Protein 3BZH (pdb70)

InterPro domains:
  IPR000608 Ubiquitin-conjugating (UBC), catalytic core domain [PF00179] (51-187)
  IPR000608 Ubiquitin-conjugating (UBC), catalytic core domain [PS50127] (47-193)
  IPR016135 Ubiquitin-conjugating enzyme/RWD-like [G3DSA:3.10.110.10] (38-193)
  IPR016135 Ubiquitin-conjugating enzyme/RWD-like [SSF54495] (31-192)
  IPR023313 Ubiquitin-conjugating enzyme, active site [PS00183] (120-135)

Foldseek 3Di:
DVVVDDDDDVPLQVVQVVQLVVLQVVCVVPADPQKHKACPDDDSQKMKMWGAQDPPFLLHPFIWIKIWGHDSNPPVAAIFIFTPWDFQAFQADPRRGGPDCCNPVVPDNVDGVRNVVVSVNVCRRPPDLVDGPHVVLSVCCVPPVVVSSVVRNVSSVVTGD

B-factor: mean 32.71, std 10.3, range [16.75, 92.38]

Structure (mmCIF, N/CA/C/O backbone):
data_3BZH
#
_entry.id   3BZH
#
_cell.length_a   51.630
_cell.length_b   51.630
_cell.length_c   109.437
_cell.angle_alpha   90.00
_cell.angle_beta   90.00
_cell.angle_gamma   120.00
#
_symmetry.space_group_name_H-M   'P 31 2 1'
#
loop_
_entity.id
_entity.type
_entity.pdbx_description
1 polymer 'Ubiquitin-conjugating enzyme E2 E1'
2 non-polymer GLYCEROL
3 water water
#
loop_
_atom_site.group_PDB
_atom_site.id
_atom_site.type_symbol
_atom_site.label_atom_id
_atom_site.label_alt_id
_atom_site.label_comp_id
_atom_site.label_asym_id
_atom_site.label_entity_id
_atom_site.label_seq_id
_atom_site.pdbx_PDB_ins_code
_atom_site.Cartn_x
_atom_site.Cartn_y
_atom_site.Cartn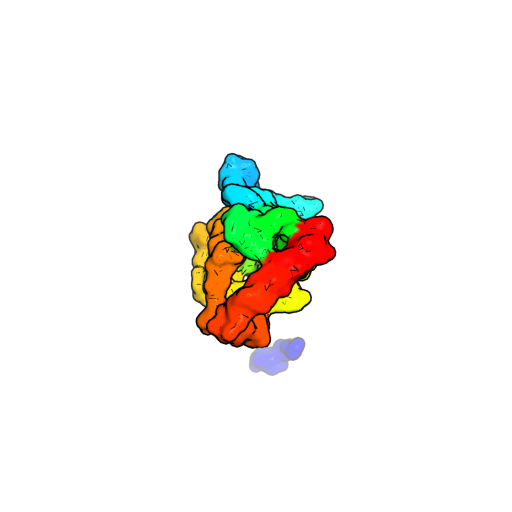_z
_atom_site.occupancy
_atom_site.B_iso_or_equiv
_atom_site.auth_seq_id
_atom_site.auth_comp_id
_atom_site.auth_asym_id
_atom_site.auth_atom_id
_atom_site.pdbx_PDB_model_num
ATOM 1 N N . GLN A 1 22 ? 3.700 -15.699 -29.240 1.00 49.17 21 GLN A N 1
ATOM 2 C CA . GLN A 1 22 ? 4.577 -14.715 -28.536 1.00 50.00 21 GLN A CA 1
ATOM 3 C C . GLN A 1 22 ? 4.029 -14.387 -27.149 1.00 45.01 21 GLN A C 1
ATOM 4 O O . GLN A 1 22 ? 4.791 -14.119 -26.225 1.00 38.89 21 GLN A O 1
ATOM 10 N N . THR A 1 23 ? 2.708 -14.442 -26.986 1.00 43.38 22 THR A N 1
ATOM 11 C CA . THR A 1 23 ? 2.163 -14.663 -25.642 1.00 40.34 22 THR A CA 1
ATOM 12 C C . THR A 1 23 ? 2.753 -15.987 -25.115 1.00 38.17 22 THR A C 1
ATOM 13 O O . THR A 1 23 ? 2.816 -16.227 -23.905 1.00 36.85 22 THR A O 1
ATOM 17 N N . GLU A 1 24 ? 3.197 -16.844 -26.038 1.00 40.81 23 GLU A N 1
ATOM 18 C CA . GLU A 1 24 ? 3.796 -18.124 -25.650 1.00 40.71 23 GLU A CA 1
ATOM 19 C C . GLU A 1 24 ? 5.171 -17.974 -25.023 1.00 39.63 23 GLU A C 1
ATOM 20 O O . GLU A 1 24 ? 5.706 -18.926 -24.443 1.00 41.08 23 GLU A O 1
ATOM 26 N N . LYS A 1 25 ? 5.745 -16.782 -25.145 1.00 38.16 24 LYS A N 1
ATOM 27 C CA . LYS A 1 25 ? 7.115 -16.551 -24.690 1.00 36.87 24 LYS A CA 1
ATOM 28 C C . LYS A 1 25 ? 7.150 -16.129 -23.217 1.00 34.66 24 LYS A C 1
ATOM 29 O O . LYS A 1 25 ? 8.227 -16.050 -22.626 1.00 33.61 24 LYS A O 1
ATOM 35 N N . GLU A 1 26 ? 5.985 -15.809 -22.660 1.00 32.30 25 GLU A N 1
ATOM 36 C CA . GLU A 1 26 ? 5.863 -15.245 -21.312 1.00 30.59 25 GLU A CA 1
ATOM 37 C C . GLU A 1 26 ? 5.497 -16.313 -20.278 1.00 30.58 25 GLU A C 1
ATOM 38 O O . GLU A 1 26 ? 4.757 -17.261 -20.559 1.00 31.56 25 GLU A O 1
ATOM 40 N N . THR A 1 27 ? 5.993 -16.119 -19.067 1.00 30.60 26 THR A N 1
ATOM 41 C CA . THR A 1 27 ? 5.622 -16.968 -17.935 1.00 29.67 26 THR A CA 1
ATOM 42 C C . THR A 1 27 ? 4.198 -16.619 -17.486 1.00 30.56 26 THR A C 1
ATOM 43 O O . THR A 1 27 ? 3.639 -15.573 -17.867 1.00 30.53 26 THR A O 1
ATOM 47 N N . ASN A 1 28 ? 3.604 -17.489 -16.669 1.00 30.08 27 ASN A N 1
ATOM 48 C CA . ASN A 1 28 ? 2.261 -17.234 -16.171 1.00 33.25 27 ASN A CA 1
ATOM 49 C C . ASN A 1 28 ? 2.275 -16.661 -14.759 1.00 38.21 27 ASN A C 1
ATOM 50 O O . ASN A 1 28 ? 3.352 -16.359 -14.229 1.00 36.58 27 ASN A O 1
ATOM 55 N N . LYS A 1 41 ? 3.563 0.912 -2.779 1.00 84.93 40 LYS A N 1
ATOM 56 C CA . LYS A 1 41 ? 3.041 0.121 -3.889 1.00 88.60 40 LYS A CA 1
ATOM 57 C C . LYS A 1 41 ? 2.620 0.988 -5.085 1.00 83.15 40 LYS A C 1
ATOM 58 O O . LYS A 1 41 ? 2.753 0.556 -6.232 1.00 87.13 40 LYS A O 1
ATOM 60 N N . ASN A 1 42 ? 2.123 2.201 -4.818 1.00 75.60 41 ASN A N 1
ATOM 61 C CA . ASN A 1 42 ? 1.716 3.121 -5.893 1.00 70.19 41 ASN A CA 1
ATOM 62 C C . ASN A 1 42 ? 2.194 4.570 -5.703 1.00 63.78 41 ASN A C 1
ATOM 63 O O . ASN A 1 42 ? 1.508 5.390 -5.077 1.00 58.51 41 ASN A O 1
ATOM 65 N N . SER A 1 43 ? 3.357 4.873 -6.287 1.00 64.08 42 SER A N 1
ATOM 66 C CA . SER A 1 43 ? 4.092 6.125 -6.082 1.00 60.96 42 SER A CA 1
ATOM 67 C C . SER A 1 43 ? 3.215 7.392 -6.165 1.00 55.47 42 SER A C 1
ATOM 68 O O . SER A 1 43 ? 3.121 8.165 -5.196 1.00 51.08 42 SER A O 1
ATOM 71 N N . LYS A 1 44 ? 2.549 7.568 -7.307 1.00 54.89 43 LYS A N 1
ATOM 72 C CA . LYS A 1 44 ? 1.808 8.782 -7.607 1.00 51.12 43 LYS A CA 1
ATOM 73 C C . LYS A 1 44 ? 0.631 9.005 -6.653 1.00 47.23 43 LYS A C 1
ATOM 74 O O . LYS A 1 44 ? 0.422 10.124 -6.155 1.00 45.87 43 LYS A O 1
ATOM 80 N N . LEU A 1 45 ? -0.128 7.938 -6.403 1.00 45.24 44 LEU A N 1
ATOM 81 C CA . LEU A 1 45 ? -1.299 8.008 -5.523 1.00 42.12 44 LEU A CA 1
ATOM 82 C C . LEU A 1 45 ? -0.891 8.252 -4.078 1.00 40.25 44 LEU A C 1
ATOM 83 O O . LEU A 1 45 ? -1.594 8.958 -3.328 1.00 37.93 44 LEU A O 1
ATOM 88 N N . LEU A 1 46 ? 0.241 7.671 -3.681 1.00 44.05 45 LEU A N 1
ATOM 89 C CA . LEU A 1 46 ? 0.784 7.896 -2.353 1.00 45.24 45 LEU A CA 1
ATOM 90 C C . LEU A 1 46 ? 1.074 9.379 -2.117 1.00 44.16 45 LEU A C 1
ATOM 91 O O . LEU A 1 46 ? 0.752 9.906 -1.042 1.00 43.55 45 LEU A O 1
ATOM 96 N N . SER A 1 47 ? 1.599 10.063 -3.133 1.00 46.48 46 SER A N 1
ATOM 97 C CA . SER A 1 47 ? 1.956 11.479 -3.004 1.00 46.24 46 SER A CA 1
ATOM 98 C C . SER A 1 47 ? 0.732 12.383 -2.872 1.00 43.76 46 SER A C 1
ATOM 99 O O . SER A 1 47 ? 0.671 13.254 -1.982 1.00 43.46 46 SER A O 1
ATOM 102 N N A THR A 1 48 ? -0.239 12.153 -3.750 0.50 42.29 47 THR A N 1
ATOM 103 N N B THR A 1 48 ? -0.254 12.175 -3.747 0.50 42.56 47 THR A N 1
ATOM 104 C CA A THR A 1 48 ? -1.502 12.884 -3.746 0.50 38.06 47 THR A CA 1
ATOM 105 C CA B THR A 1 48 ? -1.508 12.945 -3.690 0.50 38.44 47 THR A CA 1
ATOM 106 C C A THR A 1 48 ? -2.333 12.669 -2.474 0.50 37.23 47 THR A C 1
ATOM 107 C C B THR A 1 48 ? -2.348 12.681 -2.443 0.50 37.44 47 THR A C 1
ATOM 108 O O A THR A 1 48 ? -2.837 13.632 -1.879 0.50 37.24 47 THR A O 1
ATOM 109 O O B THR A 1 48 ? -2.890 13.618 -1.840 0.50 36.80 47 THR A O 1
ATOM 116 N N . SER A 1 49 ? -2.470 11.415 -2.043 1.00 37.44 48 SER A N 1
ATOM 117 C CA . SER A 1 49 ? -3.221 11.107 -0.820 1.00 34.44 48 SER A CA 1
ATOM 118 C C . SER A 1 49 ? -2.587 11.782 0.397 1.00 35.36 48 SER A C 1
ATOM 119 O O . SER A 1 49 ? -3.302 12.352 1.212 1.00 35.31 48 SER A O 1
ATOM 122 N N . ALA A 1 50 ? -1.253 11.766 0.492 1.00 38.88 49 ALA A N 1
ATOM 123 C CA . ALA A 1 50 ? -0.554 12.336 1.656 1.00 39.59 49 ALA A CA 1
ATOM 124 C C . ALA A 1 50 ? -0.714 13.851 1.766 1.00 37.98 49 ALA A C 1
ATOM 125 O O . ALA A 1 50 ? -0.903 14.400 2.866 1.00 38.36 49 ALA A O 1
ATOM 127 N N . LYS A 1 51 ? -0.692 14.501 0.610 1.00 35.18 50 LYS A N 1
ATOM 128 C CA . LYS A 1 51 ? -0.910 15.939 0.495 1.00 36.10 50 LYS A CA 1
ATOM 129 C C . LYS A 1 51 ? -2.298 16.311 1.010 1.00 30.56 50 LYS A C 1
ATOM 130 O O . LYS A 1 51 ? -2.455 17.205 1.849 1.00 32.41 50 LYS A O 1
ATOM 136 N N . ARG A 1 52 ? -3.315 15.589 0.532 1.00 31.26 51 ARG A N 1
ATOM 137 C CA . ARG A 1 52 ? -4.691 15.841 0.922 1.00 27.96 51 ARG A CA 1
ATOM 138 C C . ARG A 1 52 ? -4.910 15.606 2.425 1.00 25.99 51 ARG A C 1
ATOM 139 O O . ARG A 1 52 ? -5.603 16.367 3.107 1.00 26.84 51 ARG A O 1
ATOM 147 N N . ILE A 1 53 ? -4.353 14.510 2.930 1.00 31.50 52 ILE A N 1
ATOM 148 C CA . ILE A 1 53 ? -4.605 14.141 4.324 1.00 27.11 52 ILE A CA 1
ATOM 149 C C . ILE A 1 53 ? -4.023 15.195 5.274 1.00 28.46 52 ILE A C 1
ATOM 150 O O . ILE A 1 53 ? -4.663 15.562 6.278 1.00 28.72 52 ILE A O 1
ATOM 155 N N . GLN A 1 54 ? -2.814 15.676 4.974 1.00 34.24 53 GLN A N 1
ATOM 156 C CA . GLN A 1 54 ? -2.204 16.721 5.783 1.00 36.55 53 GLN A CA 1
ATOM 157 C C . GLN A 1 54 ? -3.047 18.004 5.797 1.00 34.58 53 GLN A C 1
ATOM 158 O O . GLN A 1 54 ? -3.198 18.639 6.852 1.00 34.47 53 GLN A O 1
ATOM 164 N N . LYS A 1 55 ? -3.633 18.357 4.649 1.00 32.42 54 LYS A N 1
ATOM 165 C CA . LYS A 1 55 ? -4.511 19.529 4.581 1.00 32.19 54 LYS A CA 1
ATOM 166 C C . LYS A 1 55 ? -5.761 19.316 5.433 1.00 29.01 54 LYS A C 1
ATOM 167 O O . LYS A 1 55 ? -6.191 20.199 6.174 1.00 30.10 54 LYS A O 1
ATOM 170 N N . GLU A 1 56 ? -6.355 18.137 5.318 1.00 25.09 55 GLU A N 1
ATOM 171 C CA . GLU A 1 56 ? -7.556 17.855 6.085 1.00 23.81 55 GLU A CA 1
ATOM 172 C C . GLU A 1 56 ? -7.271 17.863 7.587 1.00 23.06 55 GLU A C 1
ATOM 173 O O . GLU A 1 56 ? -8.119 18.264 8.370 1.00 24.82 55 GLU A O 1
ATOM 179 N N . LEU A 1 57 ? -6.088 17.404 7.974 1.00 25.89 56 LEU A N 1
ATOM 180 C CA . LEU A 1 57 ? -5.733 17.402 9.396 1.00 26.45 56 LEU A CA 1
ATOM 181 C C . LEU A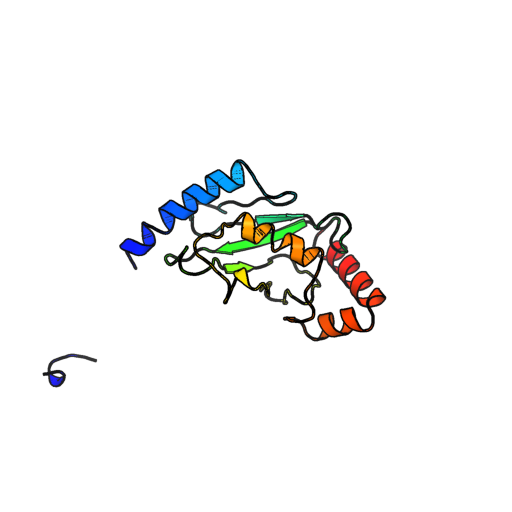 1 57 ? -5.664 18.826 9.918 1.00 28.53 56 LEU A C 1
ATOM 182 O O . LEU A 1 57 ? -6.190 19.116 10.999 1.00 28.95 56 LEU A O 1
ATOM 187 N N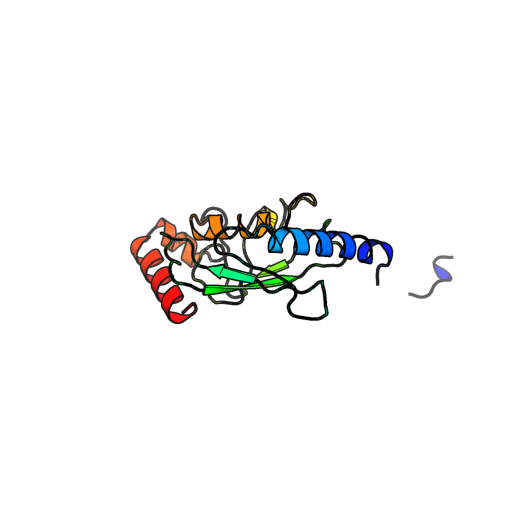 . ALA A 1 58 ? -4.998 19.698 9.173 1.00 29.92 57 ALA A N 1
ATOM 188 C CA . ALA A 1 58 ? -4.939 21.081 9.580 1.00 31.91 57 ALA A CA 1
ATOM 189 C C . ALA A 1 58 ? -6.380 21.620 9.696 1.00 29.56 57 ALA A C 1
ATOM 190 O O . ALA A 1 58 ? -6.724 22.221 10.713 1.00 30.73 57 ALA A O 1
ATOM 192 N N . ASP A 1 59 ? -7.230 21.357 8.699 1.00 28.56 58 ASP A N 1
ATOM 193 C CA . ASP A 1 59 ? -8.588 21.911 8.700 1.00 32.18 58 ASP A CA 1
ATOM 194 C C . ASP A 1 59 ? -9.419 21.454 9.896 1.00 30.03 58 ASP A C 1
ATOM 195 O O . ASP A 1 59 ? -10.116 22.258 10.542 1.00 32.19 58 ASP A O 1
ATOM 200 N N . ILE A 1 60 ? -9.373 20.158 10.184 1.00 26.61 59 ILE A N 1
ATOM 201 C CA . ILE A 1 60 ? -10.217 19.621 11.240 1.00 25.54 59 ILE A CA 1
ATOM 202 C C . ILE A 1 60 ? -9.697 19.976 12.629 1.00 26.48 59 ILE A C 1
ATOM 203 O O . ILE A 1 60 ? -10.442 19.975 13.615 1.00 30.08 59 ILE A O 1
ATOM 208 N N . THR A 1 61 ? -8.416 20.303 12.714 1.00 22.69 60 THR A N 1
ATOM 209 C CA . THR A 1 61 ? -7.880 20.768 13.980 1.00 23.45 60 THR A CA 1
ATOM 210 C C . THR A 1 61 ? -8.288 22.204 14.241 1.00 25.50 60 THR A C 1
ATOM 211 O O . THR A 1 61 ? -8.657 22.541 15.371 1.00 26.94 60 THR A O 1
ATOM 215 N N . LEU A 1 62 ? -8.207 23.045 13.207 1.00 25.61 61 LEU A N 1
ATOM 216 C CA . LEU A 1 62 ? -8.616 24.452 13.327 1.00 29.65 61 LEU A CA 1
ATOM 217 C C . LEU A 1 62 ? -10.117 24.622 13.506 1.00 28.48 61 LEU A C 1
ATOM 218 O O . LEU A 1 62 ? -10.593 25.438 14.315 1.00 30.29 61 LEU A O 1
ATOM 223 N N A ASP A 1 63 ? -10.879 23.857 12.738 0.50 28.13 62 ASP A N 1
ATOM 224 N N B ASP A 1 63 ? -10.857 23.857 12.719 0.50 28.01 62 ASP A N 1
ATOM 225 C CA A ASP A 1 63 ? -12.324 24.052 12.662 0.50 27.81 62 ASP A CA 1
ATOM 226 C CA B ASP A 1 63 ? -12.297 23.998 12.631 0.50 27.85 62 ASP A CA 1
ATOM 227 C C A ASP A 1 63 ? -13.113 22.734 12.777 0.50 25.92 62 ASP A C 1
ATOM 228 C C B ASP A 1 63 ? -12.968 22.622 12.715 0.50 25.76 62 ASP A C 1
ATOM 229 O O A ASP A 1 63 ? -13.887 22.391 11.883 0.50 25.44 62 ASP A O 1
ATOM 230 O O B ASP A 1 63 ? -13.448 22.082 11.713 0.50 26.83 62 ASP A O 1
ATOM 239 N N . PRO A 1 64 ? -12.973 22.027 13.911 1.00 26.25 63 PRO A N 1
ATOM 240 C CA . PRO A 1 64 ? -13.656 20.731 14.044 1.00 25.00 63 PRO A CA 1
ATOM 241 C C . PRO A 1 64 ? -15.174 20.872 14.029 1.00 25.99 63 PRO A C 1
ATOM 242 O O . PRO A 1 64 ? -15.700 21.916 14.429 1.00 27.84 63 PRO A O 1
ATOM 246 N N . PRO A 1 65 ? -15.877 19.821 13.596 1.00 26.32 64 PRO A N 1
ATOM 247 C CA . PRO A 1 65 ? -17.330 19.791 13.652 1.00 28.31 64 PRO A CA 1
ATOM 248 C C . PRO A 1 65 ? -17.736 19.851 15.102 1.00 27.00 64 PRO A C 1
ATOM 249 O O . PRO A 1 65 ? -16.970 19.378 15.946 1.00 27.57 64 PRO A O 1
ATOM 253 N N . PRO A 1 66 ? -18.919 20.422 15.412 1.00 29.02 65 PRO A N 1
ATOM 254 C CA . PRO A 1 66 ? -19.349 20.419 16.803 1.00 28.08 65 PRO A CA 1
ATOM 255 C C . PRO A 1 66 ? -19.345 18.971 17.309 1.00 28.69 65 PRO A C 1
ATOM 256 O O . PRO A 1 66 ? -19.734 18.067 16.571 1.00 29.69 65 PRO A O 1
ATOM 260 N N . ASN A 1 67 ? -18.912 18.772 18.549 1.00 29.24 66 ASN A N 1
ATOM 261 C CA . ASN A 1 67 ? -19.019 17.473 19.227 1.00 28.51 66 ASN A CA 1
ATOM 262 C C . ASN A 1 67 ? -18.109 16.362 18.690 1.00 25.26 66 ASN A C 1
ATOM 263 O O . ASN A 1 67 ? -18.282 15.205 19.063 1.00 25.48 66 ASN A O 1
ATOM 268 N N A CYS A 1 68 ? -17.134 16.712 17.858 0.50 25.61 67 CYS A N 1
ATOM 269 N N B CYS A 1 68 ? -17.178 16.711 17.790 0.50 21.14 67 CYS A N 1
ATOM 270 C CA A CYS A 1 68 ? -16.285 15.689 17.267 0.50 23.72 67 CYS A CA 1
ATOM 271 C CA B CYS A 1 68 ? -16.264 15.728 17.172 0.50 19.34 67 CYS A CA 1
ATOM 272 C C A CYS A 1 68 ? -14.844 16.142 17.134 0.50 21.64 67 CYS A C 1
ATOM 273 C C B CYS A 1 68 ? -14.822 16.172 17.244 0.50 19.35 67 CYS A C 1
ATOM 274 O O A CYS A 1 68 ? -14.598 17.318 16.880 0.50 21.81 67 CYS A O 1
ATOM 275 O O B CYS A 1 68 ? -14.548 17.369 17.230 0.50 21.17 67 CYS A O 1
ATOM 280 N N . SER A 1 69 ? -13.910 15.195 17.292 1.00 19.34 68 SER A N 1
ATOM 281 C CA . SER A 1 69 ? -12.478 15.475 17.092 1.00 18.35 68 SER A CA 1
ATOM 282 C C . SER A 1 69 ? -11.912 14.325 16.270 1.00 18.91 68 SER A C 1
ATOM 283 O O . SER A 1 69 ? -12.469 13.248 16.265 1.00 21.77 68 SER A O 1
ATOM 286 N N . ALA A 1 70 ? -10.808 14.580 15.594 1.00 19.05 69 ALA A N 1
ATOM 287 C CA . ALA A 1 70 ? -10.135 13.496 14.855 1.00 19.20 69 ALA A CA 1
ATOM 288 C C . ALA A 1 70 ? -8.703 13.857 14.585 1.00 20.23 69 ALA A C 1
ATOM 289 O O . ALA A 1 70 ? -8.365 15.030 14.434 1.00 22.47 69 ALA A O 1
ATOM 291 N N . GLY A 1 71 ? -7.873 12.826 14.509 1.00 20.18 70 GLY A N 1
ATOM 292 C CA . GLY A 1 71 ? -6.484 13.017 14.094 1.00 20.17 70 GLY A CA 1
ATOM 293 C C . GLY A 1 71 ? -5.760 11.687 14.063 1.00 21.55 70 GLY A C 1
ATOM 294 O O . GLY A 1 71 ? -6.308 10.671 14.486 1.00 22.13 70 GLY A O 1
ATOM 295 N N . PRO A 1 72 ? -4.514 11.685 13.570 1.00 22.27 71 PRO A N 1
ATOM 296 C CA . PRO A 1 72 ? -3.724 10.458 13.493 1.00 24.31 71 PRO A CA 1
ATOM 297 C C . PRO A 1 72 ? -3.561 9.802 14.855 1.00 26.94 71 PRO A C 1
ATOM 298 O O . PRO A 1 72 ? -3.441 10.502 15.861 1.00 27.66 71 PRO A O 1
ATOM 302 N N . LYS A 1 73 ? -3.563 8.466 14.866 1.00 23.79 72 LYS A N 1
ATOM 303 C CA . LYS A 1 73 ? -3.351 7.702 16.108 1.00 28.65 72 LYS A CA 1
ATOM 304 C C . LYS A 1 73 ? -1.876 7.743 16.491 1.00 30.70 72 LYS A C 1
ATOM 305 O O . LYS A 1 73 ? -1.528 7.590 17.668 1.00 31.66 72 LYS A O 1
ATOM 311 N N . GLY A 1 74 ? -1.011 7.882 15.482 1.00 30.76 73 GLY A N 1
ATOM 312 C CA . GLY A 1 74 ? 0.439 7.739 15.649 1.00 33.95 73 GLY A CA 1
ATOM 313 C C . GLY A 1 74 ? 1.166 8.253 14.441 1.00 34.50 73 GLY A C 1
ATOM 314 O O . GLY A 1 74 ? 0.722 9.231 13.816 1.00 34.75 73 GLY A O 1
ATOM 315 N N . ASP A 1 75 ? 2.284 7.604 14.116 1.00 39.01 74 ASP A N 1
ATOM 316 C CA . ASP A 1 75 ? 3.142 8.024 13.014 1.00 41.85 74 ASP A CA 1
ATOM 317 C C . ASP A 1 75 ? 2.551 7.863 11.610 1.00 41.30 74 ASP A C 1
ATOM 318 O O . ASP A 1 75 ? 2.961 8.564 10.676 1.00 45.63 74 ASP A O 1
ATOM 323 N N . ASN A 1 76 ? 1.567 6.974 11.470 1.00 39.96 75 ASN A N 1
ATOM 324 C CA . ASN A 1 76 ? 0.969 6.672 10.171 1.00 34.05 75 ASN A CA 1
ATOM 325 C C . ASN A 1 76 ? -0.152 7.638 9.838 1.00 30.67 75 ASN A C 1
ATOM 326 O O . ASN A 1 76 ? -1.213 7.619 10.479 1.00 30.38 75 ASN A O 1
ATOM 331 N N . ILE A 1 77 ? 0.070 8.469 8.829 1.00 31.19 76 ILE A N 1
ATOM 332 C CA . ILE A 1 77 ? -0.925 9.526 8.552 1.00 28.16 76 ILE A CA 1
ATOM 333 C C . ILE A 1 77 ? -2.234 8.979 7.989 1.00 27.55 76 ILE A C 1
ATOM 334 O O . ILE A 1 77 ? -3.255 9.680 7.966 1.00 27.18 76 ILE A O 1
ATOM 339 N N . TYR A 1 78 ? -2.208 7.712 7.572 1.00 27.65 77 TYR A N 1
ATOM 340 C CA . TYR A 1 78 ? -3.369 7.067 6.978 1.00 26.83 77 TYR A CA 1
ATOM 341 C C . TYR A 1 78 ? -4.334 6.485 7.993 1.00 26.20 77 TYR A C 1
ATOM 342 O O . TYR A 1 78 ? -5.406 6.026 7.610 1.00 27.33 77 TYR A O 1
ATOM 351 N N . GLU A 1 79 ? -3.957 6.465 9.278 1.00 25.43 78 GLU A N 1
ATOM 352 C CA . GLU A 1 79 ? -4.800 5.825 10.278 1.00 24.94 78 GLU A CA 1
ATOM 353 C C . GLU A 1 79 ? -5.137 6.848 11.359 1.00 25.85 78 GLU A C 1
ATOM 354 O O . GLU A 1 79 ? -4.266 7.245 12.137 1.00 25.45 78 GLU A O 1
ATOM 360 N N . TRP A 1 80 ? -6.396 7.307 11.377 1.00 22.54 79 TRP A N 1
ATOM 361 C CA . TRP A 1 80 ? -6.858 8.263 12.370 1.00 21.82 79 TRP A CA 1
ATOM 362 C C . TRP A 1 80 ? -7.839 7.651 13.390 1.00 21.08 79 TRP A C 1
ATOM 363 O O . TRP A 1 80 ? -8.433 6.584 13.145 1.00 22.08 79 TRP A O 1
ATOM 374 N N A ARG A 1 81 ? -7.924 8.317 14.536 0.60 21.13 80 ARG A N 1
ATOM 375 N N B ARG A 1 81 ? -7.961 8.312 14.541 0.40 19.88 80 ARG A N 1
ATOM 376 C CA A ARG A 1 81 ? -8.944 8.090 15.537 0.60 23.12 80 ARG A CA 1
ATOM 377 C CA B ARG A 1 81 ? -8.978 8.005 15.547 0.40 20.43 80 ARG A CA 1
ATOM 378 C C A ARG A 1 81 ? -9.902 9.277 15.516 0.60 21.12 80 ARG A C 1
ATOM 379 C C B ARG A 1 81 ? -9.841 9.247 15.749 0.40 18.94 80 ARG A C 1
ATOM 380 O O A ARG A 1 81 ? -9.548 10.382 15.061 0.60 20.58 80 ARG A O 1
ATOM 381 O O B ARG A 1 81 ? -9.348 10.372 15.705 0.40 20.98 80 ARG A O 1
ATOM 396 N N . SER A 1 82 ? -11.136 9.039 15.944 1.00 19.65 81 SER A N 1
ATOM 397 C CA . SER A 1 82 ? -12.078 10.138 16.137 1.00 20.60 81 SER A CA 1
ATOM 398 C C . SER A 1 82 ? -12.915 9.870 17.367 1.00 20.90 81 SER A C 1
ATOM 399 O O . SER A 1 82 ? -13.189 8.713 17.700 1.00 22.16 81 SER A O 1
ATOM 402 N N . THR A 1 83 ? -13.272 10.947 18.071 1.00 21.49 82 THR A N 1
ATOM 403 C CA . THR A 1 83 ? -14.236 10.888 19.161 1.00 20.31 82 THR A CA 1
ATOM 404 C C . THR A 1 83 ? -15.458 11.666 18.722 1.00 20.93 82 THR A C 1
ATOM 405 O O . THR A 1 83 ? -15.314 12.784 18.235 1.00 23.58 82 THR A O 1
ATOM 409 N N . ILE A 1 84 ? -16.636 11.061 18.848 1.00 19.72 83 ILE A N 1
ATOM 410 C CA . ILE A 1 84 ? -17.893 11.774 18.648 1.00 21.03 83 ILE A CA 1
ATOM 411 C C . ILE A 1 84 ? -18.709 11.701 19.920 1.00 21.44 83 ILE A C 1
ATOM 412 O O . ILE A 1 84 ? -18.895 10.624 20.471 1.00 22.57 83 ILE A O 1
ATOM 417 N N . LEU A 1 85 ? -19.212 12.849 20.358 1.00 20.34 84 LEU A N 1
ATOM 418 C CA . LEU A 1 85 ? -20.142 12.893 21.488 1.00 19.51 84 LEU A CA 1
ATOM 419 C C . LEU A 1 85 ? -21.537 12.699 20.945 1.00 22.22 84 LEU A C 1
ATOM 420 O O . LEU A 1 85 ? -21.900 13.279 19.913 1.00 23.67 84 LEU A O 1
ATOM 425 N N . GLY A 1 86 ? -22.334 11.915 21.646 1.00 21.81 85 GLY A N 1
ATOM 426 C CA . GLY A 1 86 ? -23.734 11.740 21.199 1.00 20.66 85 GLY A CA 1
ATOM 427 C C . GLY A 1 86 ? -24.389 13.125 21.046 1.00 21.71 85 GLY A C 1
ATOM 428 O O . GLY A 1 86 ? -24.278 13.966 21.934 1.00 22.97 85 GLY A O 1
ATOM 429 N N . PRO A 1 87 ? -25.076 13.381 19.914 1.00 23.09 86 PRO A N 1
ATOM 430 C CA . PRO A 1 87 ? -25.671 14.692 19.720 1.00 24.25 86 PRO A CA 1
ATOM 431 C C . PRO A 1 87 ? -26.664 15.035 20.813 1.00 25.80 86 PRO A C 1
ATOM 432 O O . PRO A 1 87 ? -27.435 14.174 21.234 1.00 26.25 86 PRO A O 1
ATOM 436 N N . PRO A 1 88 ? -26.608 16.273 21.312 1.00 29.19 87 PRO A N 1
ATOM 437 C CA . PRO A 1 88 ? -27.593 16.708 22.266 1.00 28.78 87 PRO A CA 1
ATOM 438 C C . PRO A 1 88 ? -29.015 16.493 21.769 1.00 31.64 87 PRO A C 1
ATOM 439 O O . PRO A 1 88 ? -29.324 16.715 20.591 1.00 32.30 87 PRO A O 1
ATOM 443 N N . GLY A 1 89 ? -29.861 16.021 22.665 1.00 31.03 88 GLY A N 1
ATOM 444 C CA . GLY A 1 89 ? -31.226 15.719 22.298 1.00 30.38 88 GLY A CA 1
ATOM 445 C C . GLY A 1 89 ? -31.458 14.376 21.636 1.00 31.73 88 GLY A C 1
ATOM 446 O O . GLY A 1 89 ? -32.593 13.950 21.523 1.00 32.58 88 GLY A O 1
ATOM 447 N N . SER A 1 90 ? -30.401 13.702 21.197 1.00 30.66 89 SER A N 1
ATOM 448 C CA . SER A 1 90 ? -30.559 12.400 20.599 1.00 28.42 89 SER A CA 1
ATOM 449 C C . SER A 1 90 ? -30.588 11.333 21.692 1.00 27.96 89 SER A C 1
ATOM 450 O O . SER A 1 90 ? -30.250 11.593 22.843 1.00 26.60 89 SER A O 1
ATOM 453 N N . VAL A 1 91 ? -30.975 10.119 21.297 1.00 27.55 90 VAL A N 1
ATOM 454 C CA . VAL A 1 91 ? -30.992 8.996 22.225 1.00 26.79 90 VAL A CA 1
ATOM 455 C C . VAL A 1 91 ? -29.562 8.587 22.598 1.00 26.30 90 VAL A C 1
ATOM 456 O O . VAL A 1 91 ? -29.372 7.732 23.487 1.00 27.86 90 VAL A O 1
ATOM 460 N N . TYR A 1 92 ? -28.554 9.203 21.951 1.00 22.47 91 TYR A N 1
ATOM 461 C CA . TYR A 1 92 ? -27.144 8.915 22.246 1.00 21.77 91 TYR A CA 1
ATOM 462 C C . TYR A 1 92 ? -26.505 9.976 23.145 1.00 22.43 91 TYR A C 1
ATOM 463 O O . TYR A 1 92 ? -25.296 9.929 23.401 1.00 22.70 91 TYR A O 1
ATOM 472 N N . GLU A 1 93 ? -27.321 10.916 23.625 1.00 24.94 92 GLU A N 1
ATOM 473 C CA . GLU A 1 93 ? -26.797 12.015 24.421 1.00 25.02 92 GLU A CA 1
ATOM 474 C C . GLU A 1 93 ? -26.097 11.439 25.646 1.00 26.47 92 GLU A C 1
ATOM 475 O O . GLU A 1 93 ? -26.593 10.497 26.294 1.00 27.95 92 GLU A O 1
ATOM 481 N N . GLY A 1 94 ? -24.925 11.987 25.924 1.00 26.14 93 GLY A N 1
ATOM 482 C CA . GLY A 1 94 ? -24.124 11.558 27.075 1.00 26.75 93 GLY A CA 1
ATOM 483 C C . GLY A 1 94 ? -23.117 10.490 26.685 1.00 26.65 93 GLY A C 1
ATOM 484 O O . GLY A 1 94 ? -22.179 10.225 27.450 1.00 30.06 93 GLY A O 1
ATOM 485 N N . GLY A 1 95 ? -23.287 9.880 25.506 1.00 24.75 94 GLY A N 1
ATOM 486 C CA . GLY A 1 95 ? -22.323 8.896 25.036 1.00 24.85 94 GLY A CA 1
ATOM 487 C C . GLY A 1 95 ? -21.056 9.522 24.476 1.00 22.15 94 GLY A C 1
ATOM 488 O O . GLY A 1 95 ? -21.077 10.646 23.929 1.00 23.66 94 GLY A O 1
ATOM 489 N N . VAL A 1 96 ? -19.957 8.784 24.592 1.00 22.01 95 VAL A N 1
ATOM 490 C CA . VAL A 1 96 ? -18.687 9.189 24.009 1.00 21.74 95 VAL A CA 1
ATOM 491 C C . VAL A 1 96 ? -18.317 8.007 23.123 1.00 21.75 95 VAL A C 1
ATOM 492 O O . VAL A 1 96 ? -18.162 6.882 23.622 1.00 25.32 95 VAL A O 1
ATOM 496 N N . PHE A 1 97 ? -18.276 8.233 21.803 1.00 21.15 96 PHE A N 1
ATOM 497 C CA . PHE A 1 97 ? -18.089 7.150 20.849 1.00 20.68 96 PHE A CA 1
ATOM 498 C C . PHE A 1 97 ? -16.766 7.303 20.146 1.00 21.54 96 PHE A C 1
ATOM 499 O O . PHE A 1 97 ? -16.410 8.407 19.728 1.00 22.29 96 PHE A O 1
ATOM 507 N N . PHE A 1 98 ? -16.060 6.187 19.983 1.00 20.91 97 PHE A N 1
ATOM 508 C CA . PHE A 1 98 ? -14.779 6.164 19.254 1.00 22.41 97 PHE A CA 1
ATOM 509 C C . PHE A 1 98 ? -14.931 5.584 17.866 1.00 22.32 97 PHE A C 1
ATOM 510 O O . PHE A 1 98 ? -15.653 4.605 17.688 1.00 21.79 97 PHE A O 1
ATOM 518 N N . LEU A 1 99 ? -14.300 6.236 16.879 1.00 20.04 98 LEU A N 1
ATOM 519 C CA . LEU A 1 99 ? -14.330 5.768 15.510 1.00 21.50 98 LEU A CA 1
ATOM 520 C C . LEU A 1 99 ? -12.921 5.595 14.979 1.00 21.34 98 LEU A C 1
ATOM 521 O O . LEU A 1 99 ? -12.010 6.324 15.374 1.00 22.61 98 LEU A O 1
ATOM 526 N N . ASP A 1 100 ? -12.759 4.623 14.091 1.00 20.93 99 ASP A N 1
ATOM 527 C CA . ASP A 1 100 ? -11.495 4.431 13.363 1.00 21.98 99 ASP A CA 1
ATOM 528 C C . ASP A 1 100 ? -11.720 5.017 11.984 1.00 23.14 99 ASP A C 1
ATOM 529 O O . ASP A 1 100 ? -12.765 4.773 11.350 1.00 23.34 99 ASP A O 1
ATOM 534 N N . ILE A 1 101 ? -10.763 5.807 11.506 1.00 23.86 100 ILE A N 1
ATOM 535 C CA . ILE A 1 101 ? -10.852 6.364 10.153 1.00 23.02 100 ILE A CA 1
ATOM 536 C C . ILE A 1 101 ? -9.577 5.916 9.445 1.00 24.21 100 ILE A C 1
ATOM 537 O O . ILE A 1 101 ? -8.448 6.178 9.912 1.00 26.95 100 ILE A O 1
ATOM 542 N N . THR A 1 102 ? -9.744 5.221 8.321 1.00 24.10 101 THR A N 1
ATOM 543 C CA . THR A 1 102 ? -8.593 4.743 7.578 1.00 24.90 101 THR A CA 1
ATOM 544 C C . THR A 1 102 ? -8.645 5.245 6.162 1.00 26.98 101 THR A C 1
ATOM 545 O O . THR A 1 102 ? -9.640 5.046 5.461 1.00 27.30 101 THR A O 1
ATOM 549 N N . PHE A 1 103 ? -7.569 5.912 5.761 1.00 26.65 102 PHE A N 1
ATOM 550 C CA . PHE A 1 103 ? -7.422 6.399 4.387 1.00 26.54 102 PHE A CA 1
ATOM 551 C C . PHE A 1 103 ? -6.623 5.357 3.600 1.00 30.60 102 PHE A C 1
ATOM 552 O O . PHE A 1 103 ? -5.766 4.662 4.149 1.00 34.84 102 PHE A O 1
ATOM 560 N N . THR A 1 104 ? -6.939 5.233 2.324 1.00 32.62 103 THR A N 1
ATOM 561 C CA . THR A 1 104 ? -6.155 4.381 1.415 1.00 38.13 103 THR A CA 1
ATOM 562 C C . THR A 1 104 ? -5.293 5.278 0.521 1.00 38.04 103 THR A C 1
ATOM 563 O O . THR A 1 104 ? -5.522 6.486 0.474 1.00 35.50 103 THR A O 1
ATOM 567 N N . PRO A 1 105 ? -4.264 4.719 -0.161 1.00 42.10 104 PRO A N 1
ATOM 568 C CA . PRO A 1 105 ? -3.504 5.575 -1.078 1.00 43.86 104 PRO A CA 1
ATOM 569 C C . PRO A 1 105 ? -4.361 6.138 -2.206 1.00 41.64 104 PRO A C 1
ATOM 570 O O . PRO A 1 105 ? -3.966 7.109 -2.859 1.00 43.66 104 PRO A O 1
ATOM 574 N N . GLU A 1 106 ? -5.519 5.526 -2.441 1.00 40.65 105 GLU A N 1
ATOM 575 C CA . GLU A 1 106 ? -6.445 6.023 -3.451 1.00 40.06 105 GLU A CA 1
ATOM 576 C C . GLU A 1 106 ? -7.304 7.204 -2.969 1.00 35.50 105 GLU A C 1
ATOM 577 O O . GLU A 1 106 ? -8.064 7.738 -3.750 1.00 35.70 105 GLU A O 1
ATOM 583 N N . TYR A 1 107 ? -7.201 7.592 -1.691 1.00 33.81 106 TYR A N 1
ATOM 584 C CA . TYR A 1 107 ? -7.862 8.819 -1.207 1.00 29.46 106 TYR A CA 1
ATOM 585 C C . TYR A 1 107 ? -7.275 10.030 -1.944 1.00 30.12 106 TYR A C 1
ATOM 586 O O . TYR A 1 107 ? -6.063 10.083 -2.098 1.00 33.84 106 TYR A O 1
ATOM 595 N N . PRO A 1 108 ? -8.104 11.024 -2.344 1.00 29.95 107 PRO A N 1
ATOM 596 C CA . PRO A 1 108 ? -9.532 11.168 -2.099 1.00 30.14 107 PRO A CA 1
ATOM 597 C C . PRO A 1 108 ? -10.428 10.598 -3.185 1.00 29.52 107 PRO A C 1
ATOM 598 O O . PRO A 1 108 ? -11.617 10.898 -3.207 1.00 30.13 107 PRO A O 1
ATOM 602 N N . PHE A 1 109 ? -9.884 9.770 -4.068 1.00 31.63 108 PHE A N 1
ATOM 603 C CA . PHE A 1 109 ? -10.679 9.220 -5.175 1.00 35.00 108 PHE A CA 1
ATOM 604 C C . PHE A 1 109 ? -11.560 8.056 -4.719 1.00 37.60 108 PHE A C 1
ATOM 605 O O . PHE A 1 109 ? -12.586 7.774 -5.331 1.00 42.52 108 PHE A O 1
ATOM 613 N N . LYS A 1 110 ? -11.153 7.394 -3.641 1.00 35.82 109 LYS A N 1
ATOM 614 C CA . LYS A 1 110 ? -11.982 6.403 -2.981 1.00 36.84 109 LYS A CA 1
ATOM 615 C C . LYS A 1 110 ? -12.249 6.937 -1.574 1.00 32.86 109 LYS A C 1
ATOM 616 O O . LYS A 1 110 ? -11.395 7.633 -1.008 1.00 31.96 109 LYS A O 1
ATOM 620 N N . PRO A 1 111 ? -13.429 6.630 -0.998 1.00 32.37 110 PRO A N 1
ATOM 621 C CA . PRO A 1 111 ? -13.737 7.161 0.330 1.00 28.68 110 PRO A CA 1
ATOM 622 C C . PRO A 1 111 ? -12.857 6.606 1.451 1.00 28.36 110 PRO A C 1
ATOM 623 O O . PRO A 1 111 ? -12.286 5.517 1.312 1.00 31.73 110 PRO A O 1
ATOM 627 N N . PRO A 1 112 ? -12.756 7.356 2.560 1.00 27.10 111 PRO A N 1
ATOM 628 C CA . PRO A 1 112 ? -12.098 6.793 3.728 1.00 25.69 111 PRO A CA 1
ATOM 629 C C . PRO A 1 112 ? -12.979 5.691 4.283 1.00 26.58 111 PRO A C 1
ATOM 630 O O . PRO A 1 112 ? -14.201 5.695 4.055 1.00 27.91 111 PRO A O 1
ATOM 634 N N . LYS A 1 113 ? -12.365 4.751 4.994 1.00 26.63 112 LYS A N 1
ATOM 635 C CA . LYS A 1 113 ? -13.136 3.729 5.688 1.00 27.15 112 LYS A CA 1
ATOM 636 C C . LYS A 1 113 ? -13.351 4.201 7.110 1.00 26.14 112 LYS A C 1
ATOM 637 O O . LYS A 1 113 ? -12.384 4.442 7.838 1.00 26.19 112 LYS A O 1
ATOM 643 N N . VAL A 1 114 ? -14.613 4.360 7.498 1.00 25.77 113 VAL A N 1
ATOM 644 C CA . VAL A 1 114 ? -14.930 4.930 8.800 1.00 23.71 113 VAL A CA 1
ATOM 645 C C . VAL A 1 114 ? -15.816 3.944 9.539 1.00 26.29 113 VAL A C 1
ATOM 646 O O . VAL A 1 114 ? -16.884 3.585 9.037 1.00 30.36 113 VAL A O 1
ATOM 650 N N . THR A 1 115 ? -15.375 3.484 10.709 1.00 24.03 114 THR A N 1
ATOM 651 C CA . THR A 1 115 ? -16.213 2.543 11.469 1.00 25.57 114 THR A CA 1
ATOM 652 C C . THR A 1 115 ? -16.307 2.957 12.919 1.00 24.95 114 THR A C 1
ATOM 653 O O . THR A 1 115 ? -15.364 3.552 13.472 1.00 24.50 114 THR A O 1
ATOM 657 N N . PHE A 1 116 ? -17.446 2.660 13.552 1.00 22.30 115 PHE A N 1
ATOM 658 C CA . PHE A 1 116 ? -17.550 2.844 14.992 1.00 21.98 115 PHE A CA 1
ATOM 659 C C . PHE A 1 116 ? -16.824 1.734 15.686 1.00 23.03 115 PHE A C 1
ATOM 660 O O . PHE A 1 116 ? -17.042 0.550 15.391 1.00 26.63 115 PHE A O 1
ATOM 668 N N A ARG A 1 117 ? -15.963 2.114 16.623 0.50 22.28 116 ARG A N 1
ATOM 669 N N B ARG A 1 117 ? -15.946 2.112 16.614 0.50 22.45 116 ARG A N 1
ATOM 670 C CA A ARG A 1 117 ? -15.297 1.155 17.488 0.50 23.84 116 ARG A CA 1
ATOM 671 C CA B ARG A 1 117 ? -15.278 1.138 17.472 0.50 24.43 116 ARG A CA 1
ATOM 672 C C A ARG A 1 117 ? -16.189 0.847 18.689 0.50 24.52 116 ARG A C 1
ATOM 673 C C B ARG A 1 117 ? -16.000 0.937 18.813 0.50 24.96 116 ARG A C 1
ATOM 674 O O A ARG A 1 117 ? -16.280 -0.285 19.143 0.50 25.91 116 ARG A O 1
ATOM 675 O O B ARG A 1 117 ? -15.750 -0.038 19.506 0.50 28.85 116 ARG A O 1
ATOM 690 N N . THR A 1 118 ? -16.890 1.870 19.165 1.00 24.51 117 THR A N 1
ATOM 691 C CA . THR A 1 118 ? -17.780 1.763 20.312 1.00 22.24 117 THR A CA 1
ATOM 692 C C . THR A 1 118 ? -19.119 1.183 19.848 1.00 23.08 117 THR A C 1
ATOM 693 O O . THR A 1 118 ? -19.668 1.678 18.867 1.00 23.56 117 THR A O 1
ATOM 697 N N . ARG A 1 119 ? -19.629 0.170 20.553 1.00 24.45 118 ARG A N 1
ATOM 698 C CA . ARG A 1 119 ? -20.922 -0.430 20.231 1.00 23.39 118 ARG A CA 1
ATOM 699 C C . ARG A 1 119 ? -22.010 0.629 20.337 1.00 25.82 118 ARG A C 1
ATOM 700 O O . ARG A 1 119 ? -21.982 1.471 21.242 1.00 24.98 118 ARG A O 1
ATOM 708 N N . ILE A 1 120 ? -22.916 0.600 19.368 1.00 22.85 119 ILE A N 1
ATOM 709 C CA . ILE A 1 120 ? -24.028 1.546 19.309 1.00 22.94 119 ILE A CA 1
ATOM 710 C C . ILE A 1 120 ? -25.235 0.850 18.725 1.00 23.10 119 ILE A C 1
ATOM 711 O O . ILE A 1 120 ? -25.100 0.044 17.804 1.00 23.78 119 ILE A O 1
ATOM 716 N N . TYR A 1 121 ? -26.393 1.136 19.305 1.00 21.12 120 TYR A N 1
ATOM 717 C CA . TYR A 1 121 ? -27.672 0.572 18.856 1.00 22.30 120 TYR A CA 1
ATOM 718 C C . TYR A 1 121 ? -28.310 1.531 17.866 1.00 22.09 120 TYR A C 1
ATOM 719 O O . TYR A 1 121 ? -28.848 2.566 18.265 1.00 22.31 120 TYR A O 1
ATOM 728 N N . HIS A 1 122 ? -28.221 1.222 16.568 1.00 21.10 121 HIS A N 1
ATOM 729 C CA . HIS A 1 122 ? -28.571 2.209 15.524 1.00 20.43 121 HIS A CA 1
ATOM 730 C C . HIS A 1 122 ? -28.808 1.420 14.258 1.00 23.29 121 HIS A C 1
ATOM 731 O O . HIS A 1 122 ? -27.986 0.553 13.911 1.00 24.01 121 HIS A O 1
ATOM 738 N N . CYS A 1 123 ? -29.924 1.679 13.581 1.00 22.04 122 CYS A N 1
ATOM 739 C CA . CYS A 1 123 ? -30.266 0.846 12.427 1.00 22.72 122 CYS A CA 1
ATOM 740 C C . CYS A 1 123 ? -29.293 0.979 11.261 1.00 22.81 122 CYS A C 1
ATOM 741 O O . CYS A 1 123 ? -29.275 0.096 10.385 1.00 24.02 122 CYS A O 1
ATOM 744 N N . ASN A 1 124 ? -28.504 2.064 11.232 1.00 21.36 123 ASN A N 1
ATOM 745 C CA . ASN A 1 124 ? -27.543 2.226 10.122 1.00 20.47 123 ASN A CA 1
ATOM 746 C C . ASN A 1 124 ? -26.116 1.836 10.471 1.00 22.04 123 ASN A C 1
ATOM 747 O O . ASN A 1 124 ? -25.193 2.062 9.680 1.00 22.38 123 ASN A O 1
ATOM 752 N N . ILE A 1 125 ? -25.911 1.243 11.652 1.00 2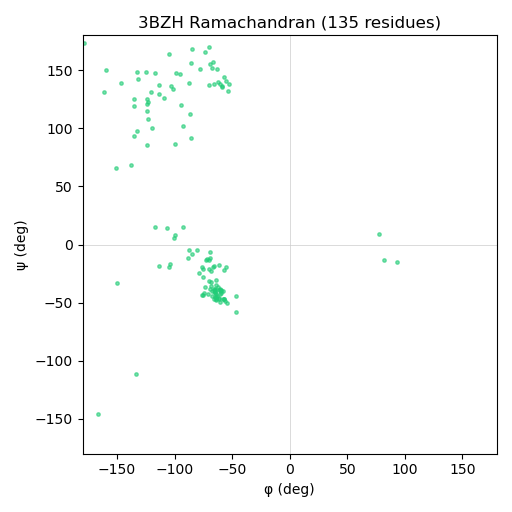1.46 124 ILE A N 1
ATOM 753 C CA . ILE A 1 125 ? -24.545 0.974 12.112 1.00 20.22 124 ILE A CA 1
ATOM 754 C C . ILE A 1 125 ? -24.531 -0.429 12.666 1.00 21.55 124 ILE A C 1
ATOM 755 O O . ILE A 1 125 ? -25.297 -0.743 13.586 1.00 26.07 124 ILE A O 1
ATOM 760 N N . ASN A 1 126 ? -23.717 -1.307 12.069 1.00 21.50 125 ASN A N 1
ATOM 761 C CA . ASN A 1 126 ? -23.824 -2.716 12.429 1.00 23.16 125 ASN A CA 1
ATOM 762 C C . ASN A 1 126 ? -22.861 -3.109 13.559 1.00 24.58 125 ASN A C 1
ATOM 763 O O . ASN A 1 126 ? -22.217 -2.244 14.177 1.00 23.45 125 ASN A O 1
ATOM 768 N N A SER A 1 127 ? -22.789 -4.402 13.852 0.50 24.89 126 SER A N 1
ATOM 769 N N B SER A 1 127 ? -22.791 -4.408 13.846 0.50 24.67 126 SER A N 1
ATOM 770 C CA A SER A 1 127 ? -21.937 -4.880 14.942 0.50 26.74 126 SER A CA 1
ATOM 771 C CA B SER A 1 127 ? -21.942 -4.914 14.933 0.50 26.33 126 SER A CA 1
ATOM 772 C C A SER A 1 127 ? -20.454 -4.804 14.632 0.50 26.65 126 SER A C 1
ATOM 773 C C B SER A 1 127 ? -20.454 -4.875 14.619 0.50 26.47 126 SER A C 1
ATOM 774 O O A SER A 1 127 ? -19.635 -4.953 15.536 0.50 28.50 126 SER A O 1
ATOM 775 O O B SER A 1 127 ? -19.635 -5.128 15.502 0.50 27.94 126 SER A O 1
ATOM 780 N N . GLN A 1 128 ? -20.102 -4.619 13.362 1.00 27.49 127 GLN A N 1
ATOM 781 C CA . GLN A 1 128 ? -18.701 -4.388 12.995 1.00 29.14 127 GLN A CA 1
ATOM 782 C C . GLN A 1 128 ? -18.399 -2.899 12.995 1.00 26.92 127 GLN A C 1
ATOM 783 O O . GLN A 1 128 ? -17.282 -2.476 12.665 1.00 29.49 127 GLN A O 1
ATOM 789 N N . GLY A 1 129 ? -19.402 -2.089 13.334 1.00 24.58 128 GLY A N 1
ATOM 790 C CA . GLY A 1 129 ? -19.242 -0.638 13.296 1.00 23.23 128 GLY A CA 1
ATOM 791 C C . GLY A 1 129 ? -19.317 -0.019 11.912 1.00 22.24 128 GLY A C 1
ATOM 792 O O . GLY A 1 129 ? -19.054 1.187 11.763 1.00 24.76 128 GLY A O 1
ATOM 793 N N . VAL A 1 130 ? -19.693 -0.809 10.898 1.00 22.91 129 VAL A N 1
ATOM 794 C CA . VAL A 1 130 ? -19.820 -0.299 9.536 1.00 23.51 129 VAL A CA 1
ATOM 795 C C . VAL A 1 130 ? -21.014 0.612 9.498 1.00 23.68 129 VAL A C 1
ATOM 796 O O . VAL A 1 130 ? -22.019 0.290 10.110 1.00 22.79 129 VAL A O 1
ATOM 800 N N . ILE A 1 131 ? -20.880 1.759 8.823 1.00 24.15 130 ILE A N 1
ATOM 801 C CA . ILE A 1 131 ? -21.916 2.785 8.782 1.00 23.18 130 ILE A CA 1
ATOM 802 C C . ILE A 1 131 ? -22.541 2.831 7.395 1.00 24.76 130 ILE A C 1
ATOM 803 O O . ILE A 1 131 ? -21.808 3.002 6.393 1.00 26.58 130 ILE A O 1
ATOM 808 N N . CYS A 1 132 ? -23.876 2.723 7.337 1.00 24.59 131 CYS A N 1
ATOM 809 C CA . CYS A 1 132 ? -24.604 2.926 6.082 1.00 27.73 131 CYS A CA 1
ATOM 810 C C . CYS A 1 132 ? -24.902 4.410 5.872 1.00 28.81 131 CYS A C 1
ATOM 811 O O . CYS A 1 132 ? -25.896 4.961 6.373 1.00 29.79 131 CYS A O 1
ATOM 814 N N . LEU A 1 133 ? -23.980 5.070 5.182 1.00 27.12 132 LEU A N 1
ATOM 815 C CA . LEU A 1 133 ? -24.103 6.461 4.860 1.00 28.64 132 LEU A CA 1
ATO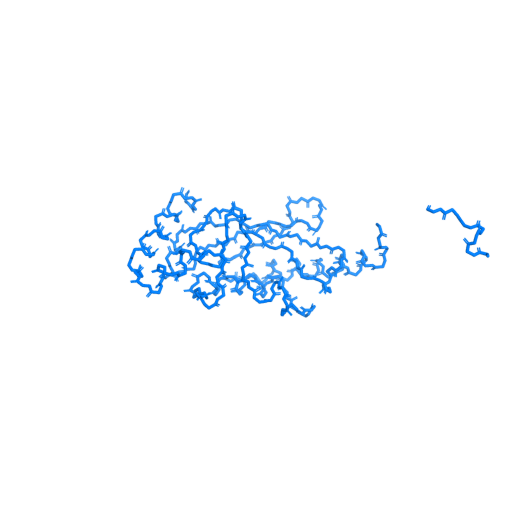M 816 C C . LEU A 1 133 ? -23.708 6.598 3.399 1.00 31.16 132 LEU A C 1
ATOM 817 O O . LEU A 1 133 ? -22.645 6.114 3.005 1.00 30.60 132 LEU A O 1
ATOM 822 N N . ASP A 1 134 ? -24.598 7.192 2.594 1.00 37.83 133 ASP A N 1
ATOM 823 C CA . ASP A 1 134 ? -24.401 7.338 1.154 1.00 41.51 133 ASP A CA 1
ATOM 824 C C . ASP A 1 134 ? -23.014 7.859 0.764 1.00 37.78 133 ASP A C 1
ATOM 825 O O . ASP A 1 134 ? -22.360 7.320 -0.128 1.00 38.50 133 ASP A O 1
ATOM 830 N N . ILE A 1 135 ? -22.543 8.871 1.472 1.00 34.36 134 ILE A N 1
ATOM 831 C CA . ILE A 1 135 ? -21.289 9.502 1.082 1.00 32.84 134 ILE A CA 1
ATOM 832 C C . ILE A 1 135 ? -20.058 8.644 1.379 1.00 31.32 134 ILE A C 1
ATOM 833 O O . ILE A 1 135 ? -18.968 8.963 0.889 1.00 31.62 134 ILE A O 1
ATOM 838 N N . LEU A 1 136 ? -20.225 7.581 2.175 1.00 30.93 135 LEU A N 1
ATOM 839 C CA . LEU A 1 136 ? -19.135 6.645 2.430 1.00 30.77 135 LEU A CA 1
ATOM 840 C C . LEU A 1 136 ? -19.028 5.530 1.400 1.00 36.21 135 LEU A C 1
ATOM 841 O O . LEU A 1 136 ? -18.121 4.685 1.462 1.00 38.43 135 LEU A O 1
ATOM 846 N N . LYS A 1 137 ? -19.988 5.497 0.484 1.00 39.51 136 LYS A N 1
ATOM 847 C CA . LYS A 1 137 ? -20.032 4.469 -0.547 1.00 45.30 136 LYS A CA 1
ATOM 848 C C . LYS A 1 137 ? -20.287 5.106 -1.907 1.00 45.89 136 LYS A C 1
ATOM 849 O O . LYS A 1 137 ? -19.434 5.837 -2.424 1.00 45.48 136 LYS A O 1
ATOM 852 N N . ASP A 1 138 ? -21.461 4.860 -2.482 1.00 50.87 137 ASP A N 1
ATOM 853 C CA . ASP A 1 138 ? -21.726 5.266 -3.861 1.00 54.14 137 ASP A CA 1
ATOM 854 C C . ASP A 1 138 ? -21.772 6.777 -4.089 1.00 52.01 137 ASP A C 1
ATOM 855 O O . ASP A 1 138 ? -21.636 7.234 -5.224 1.00 54.30 137 ASP A O 1
ATOM 857 N N . ASN A 1 139 ? -21.961 7.547 -3.021 1.00 45.61 138 ASN A N 1
ATOM 858 C CA . ASN A 1 139 ? -22.151 8.986 -3.157 1.00 44.76 138 ASN A CA 1
ATOM 859 C C . ASN A 1 139 ? -20.919 9.773 -2.707 1.00 38.31 138 ASN A C 1
ATOM 860 O O . ASN A 1 139 ? -20.980 10.989 -2.509 1.00 38.69 138 ASN A O 1
ATOM 865 N N . TRP A 1 140 ? -19.797 9.074 -2.557 1.00 34.45 139 TRP A N 1
ATOM 866 C CA . TRP A 1 140 ? -18.535 9.732 -2.228 1.00 32.50 139 TRP A CA 1
ATOM 867 C C . TRP A 1 140 ? -18.100 10.633 -3.376 1.00 34.34 139 TRP A C 1
ATOM 868 O O . TRP A 1 140 ? -18.190 10.266 -4.543 1.00 37.74 139 TRP A O 1
ATOM 879 N N . SER A 1 141 ? -17.617 11.821 -3.031 1.00 33.37 140 SER A N 1
ATOM 880 C CA . SER A 1 141 ? -16.932 12.638 -4.027 1.00 35.16 140 SER A CA 1
ATOM 881 C C . SER A 1 141 ? -15.636 13.117 -3.409 1.00 34.59 140 SER A C 1
ATOM 882 O O . SER A 1 141 ? -15.604 13.423 -2.231 1.00 30.24 140 SER A O 1
ATOM 885 N N . PRO A 1 142 ? -14.563 13.174 -4.215 1.00 35.88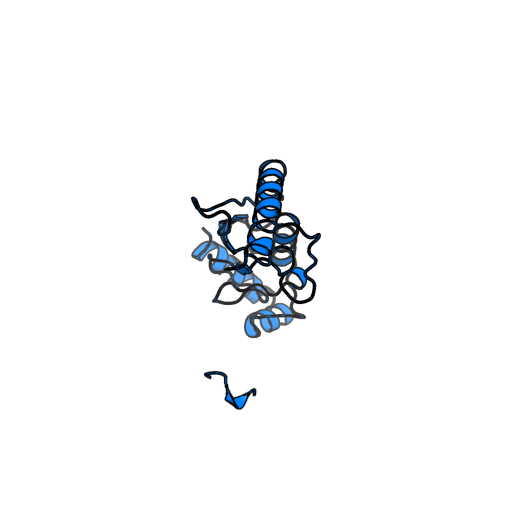 141 PRO A N 1
ATOM 886 C CA . PRO A 1 142 ? -13.264 13.628 -3.726 1.00 35.38 141 PRO A CA 1
ATOM 887 C C . PRO A 1 142 ? -13.258 15.008 -3.077 1.00 35.55 141 PRO A C 1
ATOM 888 O O . PRO A 1 142 ? -12.344 15.307 -2.312 1.00 38.11 141 PRO A O 1
ATOM 892 N N . ALA A 1 143 ? -14.278 15.820 -3.343 1.00 34.34 142 ALA A N 1
ATOM 893 C CA . ALA A 1 143 ? -14.369 17.156 -2.771 1.00 35.42 142 ALA A CA 1
ATOM 894 C C . ALA A 1 143 ? -14.802 17.142 -1.310 1.00 34.09 142 ALA A C 1
ATOM 895 O O . ALA A 1 143 ? -14.591 18.116 -0.580 1.00 35.79 142 ALA A O 1
ATOM 897 N N . LEU A 1 144 ? -15.408 16.038 -0.884 1.00 30.75 143 LEU A N 1
ATOM 898 C CA . LEU A 1 144 ? -15.831 15.897 0.503 1.00 30.28 143 LEU A CA 1
ATOM 899 C C . LEU A 1 144 ? -14.633 15.812 1.429 1.00 32.74 143 LEU A C 1
ATOM 900 O O . LEU A 1 144 ? -13.569 15.347 1.037 1.00 35.04 143 LEU A O 1
ATOM 905 N N . THR A 1 145 ? -14.826 16.260 2.661 1.00 39.42 144 THR A N 1
ATOM 906 C CA . THR A 1 145 ? -13.764 16.277 3.667 1.00 37.09 144 THR A CA 1
ATOM 907 C C . THR A 1 145 ? -14.158 15.382 4.832 1.00 32.03 144 THR A C 1
ATOM 908 O O . THR A 1 145 ? -15.338 15.038 4.984 1.00 31.71 144 THR A O 1
ATOM 912 N N A ILE A 1 146 ? -13.176 15.017 5.658 0.50 31.15 145 ILE A N 1
ATOM 913 N N B ILE A 1 146 ? -13.181 14.997 5.655 0.50 30.31 145 ILE A N 1
ATOM 914 C CA A ILE A 1 146 ? -13.438 14.206 6.851 0.50 28.70 145 ILE A CA 1
ATOM 915 C CA B ILE A 1 146 ? -13.483 14.230 6.866 0.50 26.82 145 ILE A CA 1
ATOM 916 C C A ILE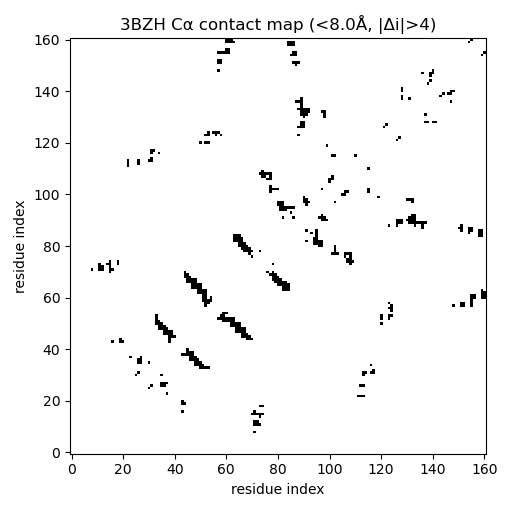 A 1 146 ? -14.281 14.989 7.877 0.50 28.14 145 ILE A C 1
ATOM 917 C C B ILE A 1 146 ? -14.461 15.014 7.711 0.50 27.25 145 ILE A C 1
ATOM 918 O O A ILE A 1 146 ? -15.010 14.404 8.673 0.50 24.94 145 ILE A O 1
ATOM 919 O O B ILE A 1 146 ? -15.436 14.459 8.230 0.50 24.23 145 ILE A O 1
ATOM 928 N N . SER A 1 147 ? -14.216 16.319 7.815 1.00 29.74 146 SER A N 1
ATOM 929 C CA . SER A 1 147 ? -15.103 17.171 8.609 1.00 30.48 146 SER A CA 1
ATOM 930 C C . SER A 1 147 ? -16.552 17.006 8.136 1.00 29.45 146 SER A C 1
ATOM 931 O O . SER A 1 147 ? -17.452 16.754 8.948 1.00 27.64 146 SER A O 1
ATOM 934 N N . LYS A 1 148 ? -16.780 17.066 6.825 1.00 29.18 147 LYS A N 1
ATOM 935 C CA . LYS A 1 148 ? -18.124 16.805 6.284 1.00 29.07 147 LYS A CA 1
ATOM 936 C C . LYS A 1 148 ? -18.646 15.404 6.581 1.00 27.93 147 LYS A C 1
ATOM 937 O O . LYS A 1 148 ? -19.820 15.224 6.893 1.00 26.58 147 LYS A O 1
ATOM 943 N N . VAL A 1 149 ? -17.771 14.406 6.510 1.00 26.42 148 VAL A N 1
ATOM 944 C CA . VAL A 1 149 ? -18.158 13.045 6.847 1.00 25.08 148 VAL A CA 1
ATOM 945 C C . VAL A 1 149 ? -18.608 12.944 8.306 1.00 21.18 148 VAL A C 1
ATOM 946 O O . VAL A 1 149 ? -19.658 12.363 8.610 1.00 21.99 148 VAL A O 1
ATOM 950 N N . LEU A 1 150 ? -17.832 13.533 9.218 1.00 22.13 149 LEU A N 1
ATOM 951 C CA . LEU A 1 150 ? -18.204 13.484 10.636 1.00 21.37 149 LEU A CA 1
ATOM 952 C C . LEU A 1 150 ? -19.492 14.235 10.926 1.00 23.15 149 LEU A C 1
ATOM 953 O O . LEU A 1 150 ? -20.302 13.775 11.737 1.00 23.72 149 LEU A O 1
ATOM 958 N N . LEU A 1 151 ? -19.680 15.394 10.284 1.00 23.58 150 LEU A N 1
ATOM 959 C CA . LEU A 1 151 ? -20.939 16.131 10.411 1.00 26.68 150 LEU A CA 1
ATOM 960 C C . LEU A 1 151 ? -22.103 15.241 9.983 1.00 23.88 150 LEU A C 1
ATOM 961 O O . LEU A 1 151 ? -23.172 15.215 10.626 1.00 24.98 150 LEU A O 1
ATOM 966 N N A SER A 1 152 ? -21.908 14.547 8.865 0.50 23.00 151 SER A N 1
ATOM 967 N N B SER A 1 152 ? -21.912 14.526 8.873 0.50 23.01 151 SER A N 1
ATOM 968 C CA A SER A 1 152 ? -22.943 13.686 8.324 0.50 23.00 151 SER A CA 1
ATOM 969 C CA B SER A 1 152 ? -22.962 13.672 8.321 0.50 22.98 151 SER A CA 1
ATOM 970 C C A SER A 1 152 ? -23.262 12.549 9.287 0.50 21.92 151 SER A C 1
ATOM 971 C C B SER A 1 152 ? -23.251 12.455 9.196 0.50 22.11 151 SER A C 1
ATOM 972 O O A SER A 1 152 ? -24.432 12.225 9.497 0.50 21.69 151 SER A O 1
ATOM 973 O O B SER A 1 152 ? -24.388 11.970 9.242 0.50 22.49 151 SER A O 1
ATOM 978 N N . ILE A 1 153 ? -22.227 11.963 9.885 1.00 20.91 152 ILE A N 1
ATOM 979 C CA . ILE A 1 153 ? -22.413 10.874 10.880 1.00 22.01 152 ILE A CA 1
ATOM 980 C C . ILE A 1 153 ? -23.187 11.424 12.078 1.00 23.27 152 ILE A C 1
ATOM 981 O O . ILE A 1 153 ? -24.123 10.783 12.568 1.00 22.79 152 ILE A O 1
ATOM 986 N N . CYS A 1 154 ? -22.857 12.634 12.523 1.00 21.85 153 CYS A N 1
ATOM 987 C CA . CYS A 1 154 ? -23.643 13.238 13.613 1.00 24.02 153 CYS A CA 1
ATOM 988 C C . CYS A 1 154 ? -25.110 13.412 13.233 1.00 24.99 153 CYS A C 1
ATOM 989 O O . CYS A 1 154 ? -26.009 13.159 14.048 1.00 24.96 153 CYS A O 1
ATOM 992 N N . SER A 1 155 ? -25.360 13.857 12.012 1.00 23.95 154 SER A N 1
ATOM 993 C CA . SER A 1 155 ? -26.732 14.018 11.536 1.00 27.12 154 SER A CA 1
ATOM 994 C C . SER A 1 155 ? -27.445 12.669 11.551 1.00 24.65 154 SER A C 1
ATOM 995 O O . SER A 1 155 ? -28.637 12.601 11.860 1.00 27.44 154 SER A O 1
ATOM 998 N N . LEU A 1 156 ? -26.712 11.604 11.194 1.00 22.96 155 LEU A N 1
ATOM 999 C CA . LEU A 1 156 ? -27.297 10.269 11.190 1.00 22.01 155 LEU A CA 1
ATOM 1000 C C . LEU A 1 156 ? -27.624 9.765 12.609 1.00 22.95 155 LEU A C 1
ATOM 1001 O O . LEU A 1 156 ? -28.590 9.024 12.803 1.00 24.73 155 LEU A O 1
ATOM 1006 N N . LEU A 1 157 ? -26.829 10.176 13.596 1.00 22.00 156 LEU A N 1
ATOM 1007 C CA . LEU A 1 157 ? -27.122 9.791 14.982 1.00 21.08 156 LEU A CA 1
ATOM 1008 C C . LEU A 1 157 ? -28.375 10.522 15.480 1.00 23.61 156 LEU A C 1
ATOM 1009 O O . LEU A 1 157 ? -29.139 9.998 16.300 1.00 27.42 156 LEU A O 1
ATOM 1014 N N . THR A 1 158 ? -28.588 11.732 14.980 1.00 27.05 157 THR A N 1
ATOM 1015 C CA . THR A 1 158 ? -29.783 12.509 15.320 1.00 27.71 157 THR A CA 1
ATOM 1016 C C . THR A 1 158 ? -31.009 11.971 14.584 1.00 29.34 157 THR A C 1
ATOM 1017 O O . THR A 1 158 ? -32.106 11.846 15.174 1.00 30.86 157 THR A O 1
ATOM 1021 N N . ASP A 1 159 ? -30.826 11.666 13.296 1.00 27.82 158 ASP A N 1
ATOM 1022 C CA . ASP A 1 159 ? -31.936 11.232 12.434 1.00 29.77 158 ASP A CA 1
ATOM 1023 C C . ASP A 1 159 ? -31.454 10.021 11.691 1.00 27.49 158 ASP A C 1
ATOM 1024 O O . ASP A 1 159 ? -30.774 10.132 10.654 1.00 30.26 158 ASP A O 1
ATOM 1029 N N . CYS A 1 160 ? -31.803 8.843 12.198 1.00 25.19 159 CYS A N 1
ATOM 1030 C CA . CYS A 1 160 ? -31.423 7.630 11.495 1.00 24.40 159 CYS A CA 1
ATOM 1031 C C . CYS A 1 160 ? -32.217 7.474 10.199 1.00 26.94 159 CYS A C 1
ATOM 1032 O O . CYS A 1 160 ? -33.180 8.229 9.927 1.00 27.99 159 CYS A O 1
ATOM 1035 N N . ASN A 1 161 ? -31.797 6.502 9.393 1.00 26.27 160 ASN A N 1
ATOM 1036 C CA . ASN A 1 161 ? -32.367 6.283 8.070 1.00 27.04 160 ASN A CA 1
ATOM 1037 C C . ASN A 1 161 ? -32.897 4.860 7.922 1.00 26.25 160 ASN A C 1
ATOM 1038 O O . ASN A 1 161 ? -32.190 3.977 7.425 1.00 27.22 160 ASN A O 1
ATOM 1043 N N . PRO A 1 162 ? -34.145 4.627 8.344 1.00 26.83 161 PRO A N 1
ATOM 1044 C CA . PRO A 1 162 ? -34.691 3.271 8.259 1.00 29.02 161 PRO A CA 1
ATOM 1045 C C . PRO A 1 162 ? -34.954 2.801 6.836 1.00 31.93 161 PRO A C 1
ATOM 1046 O O . PRO A 1 162 ? -35.163 1.616 6.637 1.00 35.56 161 PRO A O 1
ATOM 1050 N N . ALA A 1 163 ? -34.905 3.704 5.864 1.00 29.37 162 ALA A N 1
ATOM 1051 C CA . ALA A 1 163 ? -35.005 3.328 4.444 1.00 33.19 162 ALA A CA 1
ATOM 1052 C C . ALA A 1 163 ? -33.763 2.584 3.952 1.00 33.92 162 ALA A C 1
ATOM 1053 O O . ALA A 1 163 ? -33.823 1.891 2.927 1.00 33.42 162 ALA A O 1
ATOM 1055 N N . ASP A 1 164 ? -32.639 2.739 4.657 1.00 30.71 163 ASP A N 1
ATOM 1056 C CA . ASP A 1 164 ? -31.419 2.026 4.267 1.00 34.50 163 ASP A CA 1
ATOM 1057 C C . ASP A 1 164 ? -30.663 1.459 5.474 1.00 31.70 163 ASP A C 1
ATOM 1058 O O . ASP A 1 164 ? -29.555 1.908 5.802 1.00 29.65 163 ASP A O 1
ATOM 1063 N N . PRO A 1 165 ? -31.254 0.449 6.127 1.00 30.84 164 PRO A N 1
ATOM 1064 C CA . PRO A 1 165 ? -30.634 -0.051 7.334 1.00 31.12 164 PRO A CA 1
ATOM 1065 C C . PRO A 1 165 ? -29.564 -1.104 7.082 1.00 30.57 164 PRO A C 1
ATOM 1066 O O . PRO A 1 165 ? -29.588 -1.801 6.056 1.00 35.13 164 PRO A O 1
ATOM 1070 N N . LEU A 1 166 ? -28.647 -1.236 8.035 1.00 28.15 165 LEU A N 1
ATOM 1071 C CA . LEU A 1 166 ? -27.749 -2.388 8.103 1.00 29.92 165 LEU A CA 1
ATOM 1072 C C . LEU A 1 166 ? -28.182 -3.359 9.189 1.00 33.23 165 LEU A C 1
ATOM 1073 O O . LEU A 1 166 ? -27.714 -4.509 9.219 1.00 34.14 165 LEU A O 1
ATOM 1078 N N . VAL A 1 167 ? -29.025 -2.909 10.114 1.00 29.55 166 VAL A N 1
ATOM 1079 C CA . VAL A 1 167 ? -29.581 -3.837 11.097 1.00 28.53 166 VAL A CA 1
ATOM 1080 C C . VAL A 1 167 ? -31.089 -3.844 10.959 1.00 29.53 166 VAL A C 1
ATOM 1081 O O . VAL A 1 167 ? -31.778 -2.975 11.474 1.00 29.52 166 VAL A O 1
ATOM 1085 N N . GLY A 1 168 ? -31.589 -4.873 10.280 1.00 32.53 167 GLY A N 1
ATOM 1086 C CA . GLY A 1 168 ? -32.993 -4.972 9.939 1.00 34.59 167 GLY A CA 1
ATOM 1087 C C . GLY A 1 168 ? -33.889 -4.914 11.160 1.00 33.81 167 GLY A C 1
ATOM 1088 O O . GLY A 1 168 ? -34.891 -4.199 11.159 1.00 33.12 167 GLY A O 1
ATOM 1089 N N . SER A 1 169 ? -33.546 -5.686 12.192 1.00 32.58 168 SER A N 1
ATOM 1090 C CA . SER A 1 169 ? -34.388 -5.742 13.384 1.00 33.80 168 SER A CA 1
ATOM 1091 C C . SER A 1 169 ? -34.512 -4.407 14.077 1.00 30.52 168 SER A C 1
ATOM 1092 O O . SER A 1 169 ? -35.568 -4.105 14.629 1.00 31.59 168 SER A O 1
ATOM 1095 N N . ILE A 1 170 ? -33.422 -3.629 14.083 1.00 29.09 169 ILE A N 1
ATOM 1096 C CA . ILE A 1 170 ? -33.484 -2.295 14.690 1.00 25.43 169 ILE A CA 1
ATOM 1097 C C . ILE A 1 170 ? -34.359 -1.336 13.871 1.00 26.46 169 ILE A C 1
ATOM 1098 O O . ILE A 1 170 ? -35.086 -0.508 14.429 1.00 28.27 169 ILE A O 1
ATOM 1103 N N . ALA A 1 171 ? -34.272 -1.441 12.546 1.00 28.27 170 ALA A N 1
ATOM 1104 C CA . ALA A 1 171 ? -35.028 -0.554 11.679 1.00 26.08 170 ALA A CA 1
ATOM 1105 C C . ALA A 1 171 ? -36.519 -0.847 11.822 1.00 30.17 170 ALA A C 1
ATOM 1106 O O . ALA A 1 171 ? -37.325 0.075 11.941 1.00 31.10 170 ALA A O 1
ATOM 1108 N N . THR A 1 172 ? -36.883 -2.128 11.840 1.00 31.75 171 THR A N 1
ATOM 1109 C CA . THR A 1 172 ? -38.301 -2.482 11.981 1.00 33.54 171 THR A CA 1
ATOM 1110 C C . THR A 1 172 ? -38.816 -2.043 13.356 1.00 34.53 171 THR A C 1
ATOM 1111 O O . THR A 1 172 ? -39.940 -1.555 13.491 1.00 35.20 171 THR A O 1
ATOM 1115 N N . GLN A 1 173 ? -37.978 -2.190 14.375 1.00 32.74 172 GLN A N 1
ATOM 1116 C CA . GLN A 1 173 ? -38.354 -1.747 15.710 1.00 32.58 172 GLN A CA 1
ATOM 1117 C C . GLN A 1 173 ? -38.537 -0.235 15.772 1.00 32.13 172 GLN A C 1
ATOM 1118 O O . GLN A 1 173 ? -39.435 0.252 16.434 1.00 34.57 172 GLN A O 1
ATOM 1124 N N . TYR A 1 174 ? -37.670 0.511 15.087 1.00 30.92 173 TYR A N 1
ATOM 1125 C CA . TYR A 1 174 ? -37.816 1.967 15.003 1.00 30.23 173 TYR A CA 1
ATOM 1126 C C . TYR A 1 174 ? -39.161 2.376 14.417 1.00 32.33 173 TYR A C 1
ATOM 1127 O O . TYR A 1 174 ? -39.766 3.357 14.860 1.00 33.76 173 TYR A O 1
ATOM 1136 N N . MET A 1 175 ? -39.590 1.626 13.407 1.00 35.95 174 MET A N 1
ATOM 1137 C CA . MET A 1 175 ? -40.825 1.918 12.688 1.00 38.10 174 MET A CA 1
ATOM 1138 C C . MET A 1 175 ? -42.010 1.525 13.542 1.00 39.74 174 MET A C 1
ATOM 1139 O O . MET A 1 175 ? -42.995 2.261 13.606 1.00 46.07 174 MET A O 1
ATOM 1144 N N . THR A 1 176 ? -41.919 0.373 14.202 1.00 40.08 175 THR A N 1
ATOM 1145 C CA . THR A 1 176 ? -43.114 -0.229 14.810 1.00 41.10 175 THR A CA 1
ATOM 1146 C C . THR A 1 176 ? -43.238 -0.109 16.335 1.00 39.98 175 THR A C 1
ATOM 1147 O O . THR A 1 176 ? -44.330 -0.275 16.892 1.00 43.83 175 THR A O 1
ATOM 1151 N N . ASN A 1 177 ? -42.122 0.154 17.004 1.00 39.20 176 ASN A N 1
ATOM 1152 C CA . ASN A 1 177 ? -42.077 0.196 18.453 1.00 39.00 176 ASN A CA 1
ATOM 1153 C C . ASN A 1 177 ? -40.977 1.169 18.863 1.00 35.98 176 ASN A C 1
ATOM 1154 O O . ASN A 1 177 ? -39.965 0.775 19.457 1.00 37.65 176 ASN A O 1
ATOM 1159 N N . ARG A 1 178 ? -41.189 2.440 18.540 1.00 34.93 177 ARG A N 1
ATOM 1160 C CA . ARG A 1 178 ? -40.179 3.481 18.717 1.00 33.98 177 ARG A CA 1
ATOM 1161 C C . ARG A 1 178 ? -39.776 3.583 20.186 1.00 31.84 177 ARG A C 1
ATOM 1162 O O . ARG A 1 178 ? -38.605 3.760 20.494 1.00 30.25 177 ARG A O 1
ATOM 1170 N N . ALA A 1 179 ? -40.749 3.458 21.089 1.00 34.91 178 ALA A N 1
ATOM 1171 C CA . ALA A 1 179 ? -40.460 3.546 22.519 1.00 33.58 178 ALA A CA 1
ATOM 1172 C C . ALA A 1 179 ? -39.421 2.522 22.949 1.00 32.57 178 ALA A C 1
ATOM 1173 O O . ALA A 1 179 ? -38.461 2.867 23.653 1.00 31.27 178 ALA A O 1
ATOM 1175 N N . GLU A 1 180 ? -39.597 1.272 22.508 1.00 33.30 179 GLU A N 1
ATOM 1176 C CA . GLU A 1 180 ? -38.628 0.220 22.821 1.00 34.38 179 GLU A CA 1
ATOM 1177 C C . GLU A 1 180 ? -37.296 0.482 22.127 1.00 32.19 179 GLU A C 1
ATOM 1178 O O . GLU A 1 180 ? -36.229 0.301 22.726 1.00 32.49 179 GLU A O 1
ATOM 1184 N N . HIS A 1 181 ? -37.358 0.941 20.875 1.00 30.54 180 HIS A N 1
ATOM 1185 C CA . HIS A 1 181 ? -36.126 1.296 20.158 1.00 27.34 180 HIS A CA 1
ATOM 1186 C C . HIS A 1 181 ? -35.310 2.299 20.968 1.00 28.52 180 HIS A C 1
ATOM 1187 O O . HIS A 1 181 ? -34.093 2.138 21.167 1.00 27.80 180 HIS A O 1
ATOM 1194 N N . ASP A 1 182 ? -35.974 3.361 21.416 1.00 27.16 181 ASP A N 1
ATOM 1195 C CA . ASP A 1 182 ? -35.256 4.448 22.057 1.00 27.64 181 ASP A CA 1
ATOM 1196 C C . ASP A 1 182 ? -34.792 4.065 23.454 1.00 27.24 181 ASP A C 1
ATOM 1197 O O . ASP A 1 182 ? -33.713 4.463 23.884 1.00 27.38 181 ASP A O 1
ATOM 1202 N N . ARG A 1 183 ? -35.610 3.292 24.164 1.00 29.34 182 ARG A N 1
ATOM 1203 C CA . ARG A 1 183 ? -35.178 2.731 25.445 1.00 30.18 182 ARG A CA 1
ATOM 1204 C C . ARG A 1 183 ? -33.907 1.930 25.274 1.00 30.60 182 ARG A C 1
ATOM 1205 O O . ARG A 1 183 ? -32.938 2.123 26.022 1.00 29.86 182 ARG A O 1
ATOM 1213 N N . MET A 1 184 ? -33.884 1.043 24.282 1.00 30.00 183 MET A N 1
ATOM 1214 C CA . MET A 1 184 ? -32.688 0.236 24.026 1.00 29.49 183 MET A CA 1
ATOM 1215 C C . MET A 1 184 ? -31.486 1.084 23.607 1.00 26.08 183 MET A C 1
ATOM 1216 O O . MET A 1 184 ? -30.349 0.836 24.064 1.00 27.23 183 MET A O 1
ATOM 1221 N N . ALA A 1 185 ? -31.714 2.072 22.730 1.00 24.88 184 ALA A N 1
ATOM 1222 C CA . ALA A 1 185 ? -30.605 2.952 22.321 1.00 23.53 184 ALA A CA 1
ATOM 1223 C C . ALA A 1 185 ? -29.991 3.698 23.517 1.00 24.29 184 ALA A C 1
ATOM 1224 O O . ALA A 1 185 ? -28.757 3.790 23.640 1.00 24.56 184 ALA A O 1
ATOM 1226 N N . ARG A 1 186 ? -30.845 4.184 24.425 1.00 25.27 185 ARG A N 1
ATOM 1227 C CA . ARG A 1 186 ? -30.352 4.863 25.628 1.00 25.49 185 ARG A CA 1
ATOM 1228 C C . ARG A 1 186 ? -29.596 3.904 26.543 1.00 27.15 185 ARG A C 1
ATOM 1229 O O . ARG A 1 186 ? -28.550 4.272 27.118 1.00 27.07 185 ARG A O 1
ATOM 1234 N N . GLN A 1 187 ? -30.110 2.681 26.668 1.00 27.94 186 GLN A N 1
ATOM 1235 C CA . GLN A 1 187 ? -29.494 1.655 27.524 1.00 27.97 186 GLN A CA 1
ATOM 1236 C C . GLN A 1 187 ? -28.112 1.302 26.986 1.00 28.14 186 GLN A C 1
ATOM 1237 O O . GLN A 1 187 ? -27.131 1.244 27.750 1.00 29.29 186 GLN A O 1
ATOM 1243 N N . TRP A 1 188 ? -28.027 1.051 25.683 1.00 25.85 187 TRP A N 1
ATOM 1244 C CA . TRP A 1 188 ? -26.729 0.741 25.071 1.00 25.04 187 TRP A CA 1
ATOM 1245 C C . TRP A 1 188 ? -25.760 1.927 25.173 1.00 25.20 187 TRP A C 1
ATOM 1246 O O . TRP A 1 188 ? -24.538 1.745 25.269 1.00 25.50 187 TRP A O 1
ATOM 1257 N N . THR A 1 189 ? -26.284 3.146 25.165 1.00 23.55 188 THR A N 1
ATOM 1258 C CA . THR A 1 189 ? -25.404 4.344 25.312 1.00 23.14 188 THR A CA 1
ATOM 1259 C C . THR A 1 189 ? -24.771 4.346 26.700 1.00 25.58 188 THR A C 1
ATOM 1260 O O . THR A 1 189 ? -23.568 4.535 26.846 1.00 26.91 188 THR A O 1
ATOM 1264 N N . LYS A 1 190 ? -25.581 4.114 27.717 1.00 28.37 189 LYS A N 1
ATOM 1265 C CA . LYS A 1 190 ? -25.076 4.093 29.082 1.00 29.18 189 LYS A CA 1
ATOM 1266 C C . LYS A 1 190 ? -24.096 2.920 29.295 1.00 31.81 189 LYS A C 1
ATOM 1267 O O . LYS A 1 190 ? -23.053 3.079 29.928 1.00 33.49 189 LYS A O 1
ATOM 1270 N N . ARG A 1 191 ? -24.427 1.761 28.729 1.00 32.20 190 ARG A N 1
ATOM 1271 C CA . ARG A 1 191 ? -23.658 0.524 28.940 1.00 31.75 190 ARG A CA 1
ATOM 1272 C C . ARG A 1 191 ? -22.296 0.547 28.252 1.00 30.76 190 ARG A C 1
ATOM 1273 O O . ARG A 1 191 ? -21.303 0.078 28.830 1.00 34.16 190 ARG A O 1
ATOM 1276 N N . TYR A 1 192 ? -22.260 1.037 27.011 1.00 27.11 191 TYR A N 1
ATOM 1277 C CA . TYR A 1 192 ? -21.050 0.895 26.176 1.00 27.53 191 TYR A CA 1
ATOM 1278 C C . TYR A 1 192 ? -20.335 2.194 25.851 1.00 25.94 191 TYR A C 1
ATOM 1279 O O . TYR A 1 192 ? -19.169 2.176 25.429 1.00 29.30 191 TYR A O 1
ATOM 1288 N N . ALA A 1 193 ? -21.036 3.318 26.003 1.00 24.26 192 ALA A N 1
ATOM 1289 C CA . ALA A 1 193 ? -20.487 4.606 25.621 1.00 26.46 192 ALA A CA 1
ATOM 1290 C C . ALA A 1 193 ? -20.327 5.568 26.793 1.00 28.20 192 ALA A C 1
ATOM 1291 O O . ALA A 1 193 ? -20.145 6.765 26.612 1.00 28.71 192 ALA A O 1
ATOM 1293 N N . THR A 1 194 ? -20.404 5.040 28.020 1.00 32.82 193 THR A N 1
ATOM 1294 C CA . THR A 1 194 ? -20.080 5.837 29.210 1.00 39.57 193 THR A CA 1
ATOM 1295 C C . THR A 1 194 ? -19.141 5.032 30.103 1.00 45.45 193 THR A C 1
ATOM 1296 O O . THR A 1 194 ? -18.772 3.904 29.749 1.00 49.01 193 THR A O 1
#

GO terms:
  GO:0061631 ubiquitin conjugating enzyme activity (F, IDA)
  GO:0006513 protein monoubiquitination (P, IDA)
  GO:0042296 ISG15 transferase activity (F, IDA)
  GO:0032020 ISG15-protein c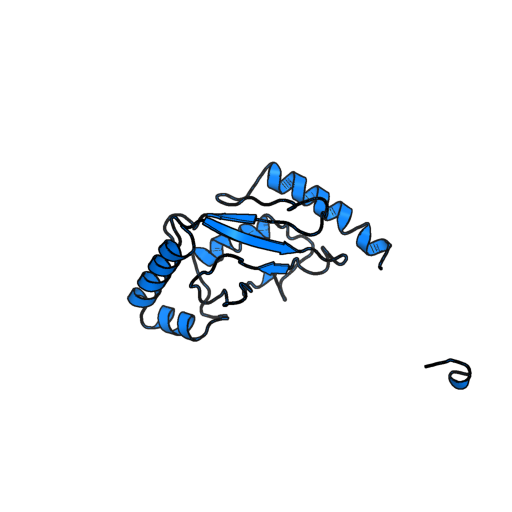onjugation (P, IDA)
  GO:0004842 ubiquitin-protein transferase activity (F, IDA)
  GO:0005634 nucleus (C, IDA)
  GO:0000209 protein polyubiquitination (P, IDA)
  GO:0004842 ubiquitin-protein transferase activity (F, TAS)
  GO:0006511 ubiquitin-dependent protein catabolic process (P, TAS)
  GO:0005654 nucleoplasm (C, TAS)
  GO:0005829 cytosol (C, TAS)
  GO:0005515 protein binding (F, IPI)
  GO:0016567 protein ubiquitination (P, IDA)
  GO:0005654 nucleoplasm (C, IDA)
  GO:0045944 positive regulation of transcription by RNA polymerase II (P, IDA)
  GO:0000151 ubiquitin ligase complex (C, IDA)
  GO:0070936 protein K48-linked ubiquitination (P, IDA)

Secondary structure (DSSP, 8-state):
-GGGS----HHHHHHHHHHHHHHHHHHHHSPPTTEEEEESSS-TTEEEEEEEPPTTSTTTT-EEEEEEE--TTTTTSPPEEEESS---BTTB-TT-BB--GGGTTT--TT--HHHHHHHHHHHHHS--TTS-S-HHHHHHHHH-HHHHHHHHHHHHHHH--

CATH classification: 3.10.110.10

Organism: Homo sapiens (NCBI:txid9606)

Solvent-accessible surface area: 9052 Å² total; per-residue (Å²): 167,132,165,167,77,137,199,154,37,101,172,62,61,78,55,0,33,163,52,2,120,82,5,44,67,57,4,99,140,85,65,6,99,57,12,60,18,17,51,108,48,155,77,60,38,57,0,98,2,38,0,75,6,12,102,75,17,31,4,106,57,1,59,0,75,0,29,0,35,5,49,55,84,1,9,115,71,34,4,122,7,11,4,109,16,136,12,24,1,0,0,2,35,101,114,5,56,11,23,16,82,21,25,77,109,84,29,44,58,85,30,35,0,15,113,0,0,81,28,0,17,65,13,4,75,96,24,58,38,96,76,49,74,36,43,82,14,5,82,34,43,134,117,73,129,80,53,5,31,123,36,0,99,88,59,8,85,84,87,4,114

Nearest PDB structures (foldseek):
  3bzh-assembly1_A  TM=1.006E+00  e=1.114E-34  Homo sapiens
  6fga-assembly1_K  TM=9.963E-01  e=5.392E-31  Homo sapiens
  3l1y-assembly1_A  TM=9.834E-01  e=5.549E-25  Homo sapiens
  3ptf-assembly1_A  TM=9.794E-01  e=4.582E-25  Homo sapiens
  8vk9-assembly3_E  TM=9.867E-01  e=3.106E-24  Homo sapiens

Sequence (161 aa):
QTEKETNKNSKLLSTTSAKRIQKELADITLDDPPPNCCSAGPKGDNIYEWRRSTILGPPGSVYEGGVFFLDITFTPEYPFKPPKVTFRRTRIYHCNINSSQGVICLDILKDNWSPALTIISKVLLSSICSLLTDCNPADPLVGSIATQYMTNRAEHDRMARQWTKRYAT

Radius of gyration: 18.5 Å; Cα contacts (8 Å, |Δi|>4): 292; chains: 1; bounding box: 50×43×58 Å